Protein AF-A0A531M4Y7-F1 (afdb_monomer_lite)

Radius of gyration: 13.47 Å; chains: 1; bounding box: 25×24×38 Å

Sequence (67 aa):
MTQRLNAAQQSPELFKKLLDFSMAEAHSAIEEKTRDLVHIRASQINGCAFCLDMHVKEATIHGESEL

Foldseek 3Di:
DDDPDDPCVVDVPVVVVVVVVVVVVVVDPDDPLRVLVVQLVVCVVVVPPVSNVVSVVVNVVVPNDDD

pLDDT: mean 95.39, std 6.05, range [62.28, 98.75]

Secondary structure (DSSP, 8-state):
---S--HHHH-HHHHHHHHHHHHHHHTSSS-HHHHHHHHHHHHHHTT-HHHHHHHHHHHHHTTPPP-

Structure (mmCIF, N/CA/C/O backbone):
data_AF-A0A531M4Y7-F1
#
_entry.id   AF-A0A531M4Y7-F1
#
loop_
_atom_site.group_PDB
_atom_site.id
_atom_site.type_symbol
_atom_site.label_atom_id
_atom_site.label_alt_id
_atom_site.label_comp_id
_atom_site.label_asym_id
_atom_site.label_entity_id
_atom_site.label_seq_id
_atom_site.pdbx_PDB_ins_code
_atom_site.Cartn_x
_atom_site.Cartn_y
_atom_site.Cartn_z
_atom_site.occupancy
_atom_site.B_iso_or_equiv
_atom_site.auth_seq_id
_atom_site.auth_comp_id
_atom_site.auth_asym_id
_atom_site.auth_atom_id
_atom_site.pdbx_PDB_model_num
ATOM 1 N N . MET A 1 1 ? -8.425 12.772 6.478 1.00 66.81 1 MET A N 1
ATOM 2 C CA . MET A 1 1 ? -9.424 11.864 7.086 1.00 66.81 1 MET A CA 1
ATOM 3 C C . MET A 1 1 ? -9.327 11.962 8.598 1.00 66.81 1 MET A C 1
ATOM 5 O O . MET A 1 1 ? -8.213 11.989 9.102 1.00 66.81 1 MET A O 1
ATOM 9 N N . THR A 1 2 ? -10.451 12.027 9.314 1.00 83.38 2 THR A N 1
ATOM 10 C CA . THR A 1 2 ? -10.446 12.048 10.787 1.00 83.38 2 THR A CA 1
ATOM 11 C C . THR A 1 2 ? -10.333 10.625 11.320 1.00 83.38 2 THR A C 1
ATOM 13 O O . THR A 1 2 ? -11.157 9.768 11.000 1.00 83.38 2 THR A O 1
ATOM 16 N N . GLN A 1 3 ? -9.306 10.361 12.121 1.00 89.56 3 GLN A N 1
ATOM 17 C CA . GLN A 1 3 ? -9.051 9.040 12.679 1.00 89.56 3 GLN A CA 1
ATOM 18 C C . GLN A 1 3 ? -10.004 8.755 13.849 1.00 89.56 3 GLN A C 1
ATOM 20 O O . GLN A 1 3 ? -10.053 9.509 14.815 1.00 89.56 3 GLN A O 1
ATOM 25 N N . ARG A 1 4 ? -10.771 7.659 13.765 1.00 95.50 4 ARG A N 1
ATOM 26 C CA . ARG A 1 4 ? -11.736 7.253 14.810 1.00 95.50 4 ARG A CA 1
ATOM 27 C C . ARG A 1 4 ? -11.071 6.579 16.015 1.00 95.50 4 ARG A C 1
ATOM 29 O O . ARG A 1 4 ? -11.606 6.643 17.113 1.00 95.50 4 ARG A O 1
ATOM 36 N N . LEU A 1 5 ? -9.943 5.905 15.787 1.00 94.00 5 LEU A N 1
ATOM 37 C CA . LEU A 1 5 ? -9.178 5.158 16.784 1.00 94.00 5 LEU A CA 1
ATOM 38 C C . LEU A 1 5 ? -7.692 5.181 16.417 1.00 94.00 5 LEU A C 1
ATOM 40 O O . LEU A 1 5 ? -7.337 4.975 15.254 1.00 94.00 5 LEU A O 1
ATOM 44 N N . ASN A 1 6 ? -6.824 5.358 17.410 1.00 94.62 6 ASN A N 1
ATOM 45 C CA . ASN A 1 6 ? -5.391 5.150 17.252 1.00 94.62 6 ASN A CA 1
ATOM 46 C C . ASN A 1 6 ? -5.038 3.675 17.502 1.00 94.62 6 ASN A C 1
ATOM 48 O O . ASN A 1 6 ? -4.917 3.252 18.648 1.00 94.62 6 ASN A O 1
ATOM 52 N N . ALA A 1 7 ? -4.882 2.890 16.431 1.00 92.06 7 ALA A N 1
ATOM 53 C CA . ALA A 1 7 ? -4.593 1.457 16.525 1.00 92.06 7 ALA A CA 1
ATOM 54 C C . ALA A 1 7 ? -3.253 1.160 17.223 1.00 92.06 7 ALA A C 1
ATOM 56 O O . ALA A 1 7 ? -3.185 0.238 18.031 1.00 92.06 7 ALA A O 1
ATOM 57 N N . ALA A 1 8 ? -2.223 1.975 16.970 1.00 95.19 8 ALA A N 1
ATOM 58 C CA . ALA A 1 8 ? -0.910 1.827 17.594 1.00 95.19 8 ALA A CA 1
ATOM 59 C C . ALA A 1 8 ? -0.964 2.067 19.108 1.00 95.19 8 ALA A C 1
ATOM 61 O O . ALA A 1 8 ? -0.319 1.355 19.870 1.00 95.19 8 ALA A O 1
ATOM 62 N N . GLN A 1 9 ? -1.769 3.036 19.551 1.00 96.69 9 GLN A N 1
ATOM 63 C CA . GLN A 1 9 ? -2.010 3.276 20.974 1.00 96.69 9 GLN A CA 1
ATOM 64 C C . GLN A 1 9 ? -2.897 2.188 21.595 1.00 96.69 9 GLN A C 1
ATOM 66 O O . GLN A 1 9 ? -2.658 1.772 22.725 1.00 96.69 9 GLN A O 1
ATOM 71 N N . GLN A 1 10 ? -3.921 1.733 20.868 1.00 97.12 10 GLN A N 1
ATOM 72 C CA . GLN A 1 10 ? -4.904 0.778 21.375 1.00 97.12 10 GLN A CA 1
ATOM 73 C C . GLN A 1 10 ? -4.328 -0.634 21.537 1.00 97.12 10 GLN A C 1
ATOM 75 O O . GLN A 1 10 ? -4.690 -1.341 22.475 1.00 97.12 10 GLN A O 1
ATOM 80 N N . SER A 1 11 ? -3.462 -1.063 20.618 1.00 96.88 11 SER A N 1
ATOM 81 C CA . SER A 1 11 ? -2.775 -2.352 20.697 1.00 96.88 11 SER A CA 1
ATOM 82 C C . SER A 1 11 ? -1.366 -2.249 20.103 1.00 96.88 11 SER A C 1
ATOM 84 O O . SER A 1 11 ? -1.150 -2.585 18.934 1.00 96.88 11 SER A O 1
ATOM 86 N N . PRO A 1 12 ? -0.384 -1.798 20.906 1.00 97.50 12 PRO A N 1
ATOM 87 C CA . PRO A 1 12 ? 0.995 -1.637 20.448 1.00 97.50 12 PRO A CA 1
ATOM 88 C C . PRO A 1 12 ? 1.617 -2.942 19.939 1.00 97.50 12 PRO A C 1
ATOM 90 O O . PRO A 1 12 ? 2.370 -2.933 18.969 1.00 97.50 12 PRO A O 1
ATOM 93 N N . GLU A 1 13 ? 1.292 -4.073 20.571 1.00 97.75 13 GLU A N 1
ATOM 94 C CA . GLU A 1 13 ? 1.831 -5.382 20.197 1.00 97.75 13 GLU A CA 1
ATOM 95 C C . GLU A 1 13 ? 1.357 -5.822 18.807 1.00 97.75 13 GLU A C 1
ATOM 97 O O . GLU A 1 13 ? 2.181 -6.154 17.954 1.00 97.75 13 GLU A O 1
ATOM 102 N N . LEU A 1 14 ? 0.045 -5.787 18.551 1.00 97.25 14 LEU A N 1
ATOM 103 C CA . LEU A 1 14 ? -0.504 -6.190 17.255 1.00 97.25 14 LEU A CA 1
ATOM 104 C C . LEU A 1 14 ? -0.081 -5.224 16.150 1.00 97.25 14 LEU A C 1
ATOM 106 O O . LEU A 1 14 ? 0.251 -5.657 15.048 1.00 97.25 14 LEU A O 1
ATOM 110 N N . PHE A 1 15 ? -0.034 -3.924 16.453 1.00 97.31 15 PHE A N 1
ATOM 111 C CA . PHE A 1 15 ? 0.465 -2.935 15.507 1.00 97.31 15 PHE A CA 1
ATOM 112 C C . PHE A 1 15 ? 1.936 -3.186 15.154 1.00 97.31 15 PHE A C 1
ATOM 114 O O . PHE A 1 15 ? 2.298 -3.149 13.981 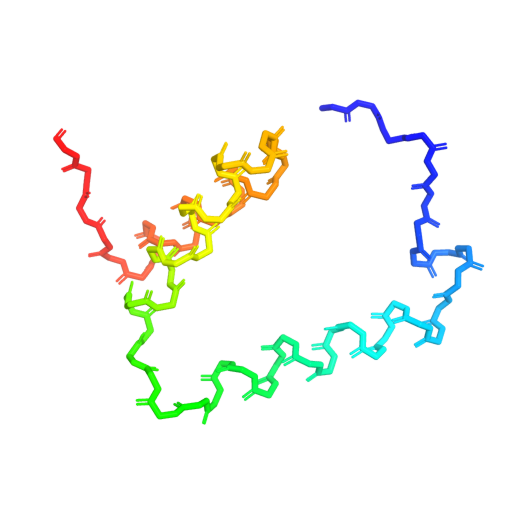1.00 97.31 15 PHE A O 1
ATOM 121 N N . LYS A 1 16 ? 2.775 -3.535 16.139 1.00 97.50 16 LYS A N 1
ATOM 122 C CA . LYS A 1 16 ? 4.164 -3.929 15.886 1.0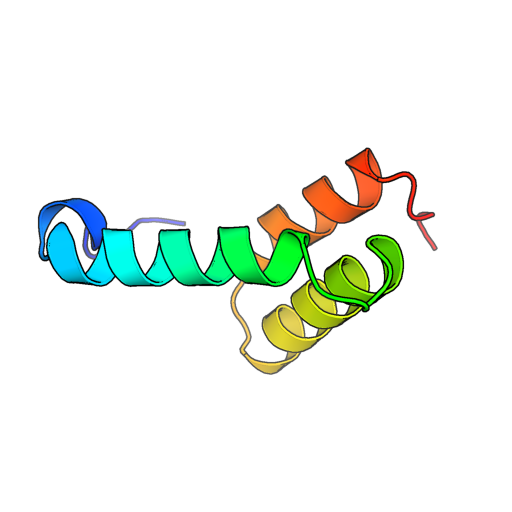0 97.50 16 LYS A CA 1
ATOM 123 C C . LYS A 1 16 ? 4.252 -5.156 14.978 1.00 97.50 16 LYS A C 1
ATOM 125 O O . LYS A 1 16 ? 5.032 -5.142 14.037 1.00 97.50 16 LYS A O 1
ATOM 130 N N . LYS A 1 17 ? 3.434 -6.187 15.205 1.00 98.12 17 LYS A N 1
ATOM 131 C CA . LYS A 1 17 ? 3.417 -7.381 14.341 1.00 98.12 17 LYS A CA 1
ATOM 132 C C . LYS A 1 17 ? 3.032 -7.066 12.898 1.00 98.12 17 LYS A C 1
ATOM 134 O O . LYS A 1 17 ? 3.590 -7.666 11.985 1.00 98.12 17 LYS A O 1
ATOM 139 N N . LEU A 1 18 ? 2.116 -6.120 12.693 1.00 96.62 18 LEU A N 1
ATOM 140 C CA . LEU A 1 18 ? 1.770 -5.645 11.357 1.00 96.62 18 LEU A CA 1
ATOM 141 C C . LEU A 1 18 ? 2.962 -4.948 10.679 1.00 96.62 18 LEU A C 1
ATOM 143 O O . LEU A 1 18 ? 3.240 -5.228 9.518 1.00 96.62 18 LEU A O 1
ATOM 147 N N . LEU A 1 19 ? 3.692 -4.096 11.407 1.00 96.31 19 LEU A N 1
ATOM 148 C CA . LEU A 1 19 ? 4.897 -3.443 10.883 1.00 96.31 19 LEU A CA 1
ATOM 149 C C . LEU A 1 19 ? 6.009 -4.450 10.566 1.00 96.31 19 LEU A C 1
ATOM 151 O O . LEU A 1 19 ? 6.608 -4.370 9.498 1.00 96.31 19 LEU A O 1
ATOM 155 N N . ASP A 1 20 ? 6.252 -5.415 11.458 1.00 97.81 20 ASP A N 1
ATOM 156 C CA . ASP A 1 20 ? 7.245 -6.475 11.249 1.00 97.81 20 ASP A CA 1
ATOM 157 C C . ASP A 1 20 ? 6.939 -7.259 9.955 1.00 97.81 20 ASP A C 1
ATOM 159 O O . ASP A 1 20 ? 7.849 -7.588 9.193 1.00 97.81 20 ASP A O 1
ATOM 163 N N . PHE A 1 21 ? 5.656 -7.523 9.675 1.00 96.94 21 PHE A N 1
ATOM 164 C CA . PHE A 1 21 ? 5.223 -8.153 8.427 1.00 96.94 21 PHE A CA 1
ATOM 165 C C . PHE A 1 21 ? 5.530 -7.284 7.200 1.00 96.94 21 PHE A C 1
ATOM 167 O O . PHE A 1 21 ? 6.128 -7.784 6.250 1.00 96.94 21 PHE A O 1
ATOM 174 N N . SER A 1 22 ? 5.181 -5.993 7.227 1.00 94.88 22 SER A N 1
ATOM 175 C CA . SER A 1 22 ? 5.495 -5.067 6.127 1.00 94.88 22 SER A CA 1
ATOM 176 C C . SER A 1 22 ? 7.002 -4.959 5.868 1.00 94.88 22 SER A C 1
ATOM 178 O O . SER A 1 22 ? 7.433 -4.956 4.721 1.00 94.88 22 SER A O 1
ATOM 180 N N . MET A 1 23 ? 7.829 -4.940 6.916 1.00 95.06 23 MET A N 1
ATOM 181 C CA . MET A 1 23 ? 9.288 -4.924 6.758 1.00 95.06 23 MET A CA 1
ATOM 182 C C . MET A 1 23 ? 9.824 -6.220 6.139 1.00 95.06 23 MET A C 1
ATOM 184 O O . MET A 1 23 ? 10.732 -6.178 5.314 1.00 95.06 23 MET A O 1
ATOM 188 N N . ALA A 1 24 ? 9.278 -7.378 6.519 1.00 96.62 24 ALA A N 1
ATOM 189 C CA . ALA A 1 24 ? 9.669 -8.653 5.920 1.00 96.62 24 ALA A CA 1
ATOM 190 C C . ALA A 1 24 ? 9.279 -8.734 4.433 1.00 96.62 24 ALA A C 1
ATOM 192 O O . ALA A 1 24 ? 10.031 -9.273 3.623 1.00 96.62 24 ALA A O 1
ATOM 193 N N . GLU A 1 25 ? 8.124 -8.174 4.074 1.00 95.81 25 GLU A N 1
ATOM 194 C CA . GLU A 1 25 ? 7.621 -8.114 2.701 1.00 95.81 25 GLU A CA 1
ATOM 195 C C . GLU A 1 25 ? 8.518 -7.263 1.783 1.00 95.81 25 GLU A C 1
ATOM 197 O O . GLU A 1 25 ? 8.818 -7.693 0.664 1.00 95.81 25 GLU A O 1
ATOM 202 N N . ALA A 1 26 ? 9.085 -6.165 2.293 1.00 93.06 26 ALA A N 1
ATOM 203 C CA . ALA A 1 26 ? 10.051 -5.338 1.563 1.00 93.06 26 ALA A CA 1
ATOM 204 C C . ALA A 1 26 ? 11.338 -6.095 1.161 1.00 93.06 26 ALA A C 1
ATOM 206 O O . ALA A 1 26 ? 12.000 -5.736 0.184 1.00 93.06 26 ALA A O 1
ATOM 207 N N . HIS A 1 27 ? 11.679 -7.168 1.883 1.00 93.56 27 HIS A N 1
ATOM 208 C CA . HIS A 1 27 ? 12.813 -8.055 1.594 1.00 93.56 27 HIS A CA 1
ATOM 209 C C . HIS A 1 27 ? 12.422 -9.321 0.813 1.00 93.56 27 HIS A C 1
ATOM 211 O O . HIS A 1 27 ? 13.231 -10.243 0.678 1.00 93.56 27 HIS A O 1
ATOM 217 N N . SER A 1 28 ? 11.186 -9.400 0.317 1.00 94.56 28 SER A N 1
ATOM 218 C CA . SER A 1 28 ? 10.727 -10.523 -0.497 1.00 94.56 28 SER A CA 1
ATOM 219 C C . SER A 1 28 ? 11.390 -10.552 -1.882 1.00 94.56 28 SER A C 1
ATOM 221 O O . SER A 1 28 ? 12.044 -9.604 -2.313 1.00 94.56 28 SER A O 1
ATOM 223 N N . ALA A 1 29 ? 11.197 -11.660 -2.601 1.00 96.81 29 ALA A N 1
ATOM 224 C CA . ALA A 1 29 ? 11.698 -11.834 -3.965 1.00 96.81 29 ALA A CA 1
ATOM 225 C C . ALA A 1 29 ? 10.925 -11.022 -5.026 1.00 96.81 29 ALA A C 1
ATOM 227 O O . ALA A 1 29 ? 11.309 -11.042 -6.190 1.00 96.81 29 ALA A O 1
ATOM 228 N N . ILE A 1 30 ? 9.828 -10.359 -4.647 1.00 96.62 30 ILE A N 1
ATOM 229 C CA . ILE A 1 30 ? 9.003 -9.555 -5.555 1.00 96.62 30 ILE A CA 1
ATOM 230 C C . ILE A 1 30 ? 9.684 -8.201 -5.749 1.00 96.62 30 ILE A C 1
ATOM 232 O O . ILE A 1 30 ? 10.131 -7.606 -4.770 1.00 96.62 30 ILE A O 1
ATOM 236 N N . GLU A 1 31 ? 9.756 -7.695 -6.978 1.00 96.56 31 GLU A N 1
ATOM 237 C CA . GLU A 1 31 ? 10.387 -6.404 -7.261 1.00 96.56 31 GLU A CA 1
ATOM 238 C C . GLU A 1 31 ? 9.634 -5.241 -6.594 1.00 96.56 31 GLU A C 1
ATOM 240 O O . GLU A 1 31 ? 8.407 -5.252 -6.517 1.00 96.56 31 GLU A O 1
ATOM 245 N N . GLU A 1 32 ? 10.362 -4.206 -6.157 1.00 96.25 32 GLU A N 1
ATOM 246 C CA . GLU A 1 32 ? 9.806 -3.043 -5.439 1.00 96.25 32 GLU A CA 1
ATOM 247 C C . GLU A 1 32 ? 8.628 -2.400 -6.176 1.00 96.25 32 GLU A C 1
ATOM 249 O O . GLU A 1 32 ? 7.535 -2.299 -5.623 1.00 96.25 32 GLU A O 1
ATOM 254 N N . LYS A 1 33 ? 8.802 -2.118 -7.471 1.00 95.94 33 LYS A N 1
ATOM 255 C CA . LYS A 1 33 ? 7.743 -1.549 -8.312 1.00 95.94 33 LYS A CA 1
ATOM 25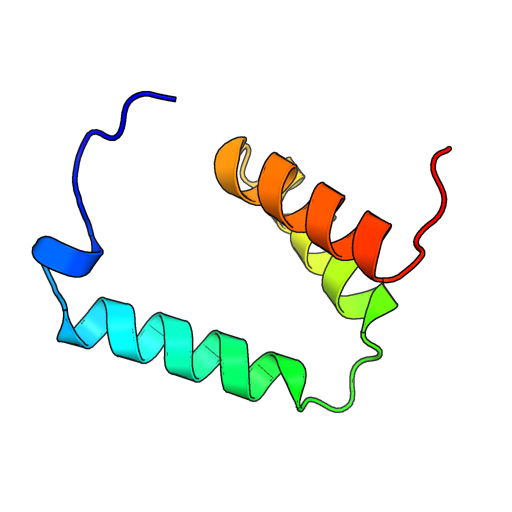6 C C . LYS A 1 33 ? 6.507 -2.443 -8.409 1.00 95.94 33 LYS A C 1
ATOM 258 O O . LYS A 1 33 ? 5.378 -1.959 -8.411 1.00 95.94 33 LYS A O 1
ATOM 263 N N . THR A 1 34 ? 6.696 -3.762 -8.465 1.00 97.25 34 THR A N 1
ATOM 264 C CA . THR A 1 34 ? 5.574 -4.709 -8.489 1.00 97.25 34 THR A CA 1
ATOM 265 C C . THR A 1 34 ? 4.791 -4.645 -7.175 1.00 97.25 34 THR A C 1
ATOM 267 O O . THR A 1 34 ? 3.558 -4.647 -7.202 1.00 97.25 34 THR A O 1
ATOM 270 N N . ARG A 1 35 ? 5.476 -4.549 -6.026 1.00 97.50 35 ARG A N 1
ATOM 271 C CA . ARG A 1 35 ? 4.830 -4.437 -4.705 1.00 97.50 35 ARG A CA 1
ATOM 272 C C . ARG A 1 35 ? 4.038 -3.140 -4.578 1.00 97.50 35 ARG A C 1
ATOM 274 O O . ARG A 1 35 ? 2.874 -3.186 -4.186 1.00 97.50 35 ARG A O 1
ATOM 281 N N . ASP A 1 36 ? 4.608 -2.018 -5.012 1.00 97.44 36 ASP A N 1
ATOM 282 C CA . ASP A 1 36 ? 3.928 -0.718 -5.023 1.00 97.44 36 ASP A CA 1
ATOM 283 C C . ASP A 1 36 ? 2.596 -0.777 -5.789 1.00 97.44 36 ASP A C 1
ATOM 285 O O . ASP A 1 36 ? 1.539 -0.405 -5.268 1.00 97.44 36 ASP A O 1
ATOM 289 N N . LEU A 1 37 ? 2.609 -1.334 -7.006 1.00 97.88 37 LEU A N 1
ATOM 290 C CA . LEU A 1 37 ? 1.405 -1.486 -7.827 1.00 97.88 37 LEU A CA 1
ATOM 291 C C . LEU A 1 37 ? 0.373 -2.427 -7.187 1.00 97.88 37 LEU A C 1
ATOM 293 O O . LEU A 1 37 ? -0.834 -2.165 -7.255 1.00 97.88 37 LEU A O 1
ATOM 297 N N . VAL A 1 38 ? 0.820 -3.504 -6.533 1.00 97.75 38 VAL A N 1
ATOM 298 C CA . VAL A 1 38 ? -0.060 -4.408 -5.776 1.00 97.75 38 VAL A CA 1
ATOM 299 C C . VAL A 1 38 ? -0.720 -3.669 -4.612 1.00 97.75 38 VAL A C 1
ATOM 301 O O . VAL A 1 38 ? -1.940 -3.767 -4.449 1.00 97.75 38 VAL A O 1
ATOM 304 N N . HIS A 1 39 ? 0.037 -2.893 -3.836 1.00 98.12 39 HIS A N 1
ATOM 305 C CA . HIS A 1 39 ? -0.491 -2.113 -2.719 1.00 98.12 39 HIS A CA 1
ATOM 306 C C . HIS A 1 39 ? -1.485 -1.040 -3.170 1.00 98.12 39 HIS A C 1
ATOM 308 O O . HIS A 1 39 ? -2.568 -0.915 -2.581 1.00 98.12 39 HIS A O 1
ATOM 314 N N . ILE A 1 40 ? -1.179 -0.321 -4.255 1.00 98.31 40 ILE A N 1
ATOM 315 C CA . ILE A 1 40 ? -2.101 0.631 -4.886 1.00 98.31 40 ILE A CA 1
ATOM 316 C C . ILE A 1 40 ? -3.392 -0.087 -5.282 1.00 98.31 40 ILE A C 1
ATOM 318 O O . ILE A 1 40 ? -4.488 0.337 -4.897 1.00 98.31 40 ILE A O 1
ATOM 322 N N . ARG A 1 41 ? -3.292 -1.206 -6.011 1.00 98.56 41 ARG A N 1
ATOM 323 C CA . ARG A 1 41 ? -4.473 -1.906 -6.524 1.00 98.56 41 ARG A CA 1
ATOM 324 C C . ARG A 1 41 ? -5.328 -2.502 -5.408 1.00 98.56 41 ARG A C 1
ATOM 326 O O . ARG A 1 41 ? -6.554 -2.384 -5.454 1.00 98.56 41 ARG A O 1
ATOM 333 N N . ALA A 1 42 ? -4.708 -3.094 -4.391 1.00 98.62 42 ALA A N 1
ATOM 334 C CA . ALA A 1 42 ? -5.407 -3.603 -3.215 1.00 98.62 42 ALA A CA 1
ATOM 335 C C . ALA A 1 42 ? -6.138 -2.477 -2.464 1.00 98.62 42 ALA A C 1
ATOM 337 O O . ALA A 1 42 ? -7.292 -2.643 -2.066 1.00 98.62 42 ALA A O 1
ATOM 338 N N . SER A 1 43 ? -5.509 -1.305 -2.331 1.00 98.62 43 SER A N 1
ATOM 339 C CA . SER A 1 43 ? -6.106 -0.132 -1.679 1.00 98.62 43 SER A CA 1
ATOM 340 C C . SER A 1 43 ? -7.324 0.400 -2.428 1.00 98.62 43 SER A C 1
ATOM 342 O O . SER A 1 43 ? -8.331 0.726 -1.797 1.00 98.62 43 SER A O 1
ATOM 344 N N . GLN A 1 44 ? -7.262 0.439 -3.764 1.00 98.56 44 GLN A N 1
ATOM 345 C CA . GLN A 1 44 ? -8.395 0.811 -4.617 1.00 98.56 44 GLN A CA 1
ATOM 346 C C . GLN A 1 44 ? -9.571 -0.156 -4.448 1.00 98.56 44 GLN A C 1
ATOM 348 O O . GLN A 1 44 ? -10.696 0.289 -4.238 1.00 98.56 44 GLN A O 1
ATOM 353 N N . ILE A 1 45 ? -9.314 -1.470 -4.510 1.00 98.75 45 ILE A N 1
ATOM 354 C CA . ILE A 1 45 ? -10.352 -2.505 -4.360 1.00 98.75 45 ILE A CA 1
ATOM 355 C C . ILE A 1 45 ? -11.020 -2.408 -2.985 1.00 98.75 45 ILE A C 1
ATOM 357 O O . ILE A 1 45 ? -12.241 -2.499 -2.884 1.00 98.75 45 ILE A O 1
ATOM 361 N N . ASN A 1 46 ? -10.230 -2.170 -1.937 1.00 98.44 46 ASN A N 1
ATOM 362 C CA . ASN A 1 46 ? -10.724 -2.061 -0.565 1.00 98.44 46 ASN A CA 1
ATOM 363 C C . ASN A 1 46 ? -11.299 -0.677 -0.220 1.00 98.44 46 ASN A C 1
ATOM 365 O O . ASN A 1 46 ? -11.751 -0.471 0.905 1.00 98.44 46 ASN A O 1
ATOM 369 N N . GLY A 1 47 ? -11.260 0.287 -1.146 1.00 98.00 47 GLY A N 1
ATOM 370 C CA . GLY A 1 47 ? -11.752 1.646 -0.912 1.00 98.00 47 GLY A CA 1
ATOM 371 C C . GLY A 1 47 ? -11.015 2.390 0.208 1.00 98.00 47 GLY A C 1
ATOM 372 O O . GLY A 1 47 ? -11.590 3.266 0.855 1.00 98.00 47 GLY A O 1
ATOM 373 N N . CYS A 1 48 ? -9.751 2.051 0.474 1.00 97.88 48 CYS A N 1
ATOM 374 C CA . CYS A 1 48 ? -8.984 2.674 1.546 1.00 97.88 48 CYS A CA 1
ATOM 375 C C . CYS A 1 48 ? -8.230 3.908 1.036 1.00 97.88 48 CYS A C 1
ATOM 377 O O . CYS A 1 48 ? -7.099 3.808 0.564 1.00 97.88 48 CYS A O 1
ATOM 379 N N . ALA A 1 49 ? -8.838 5.089 1.173 1.00 97.06 49 ALA A N 1
ATOM 380 C CA . ALA A 1 49 ? -8.239 6.346 0.711 1.00 97.06 49 ALA A CA 1
ATOM 381 C C . ALA A 1 49 ? -6.898 6.683 1.395 1.00 97.06 49 ALA A C 1
ATOM 383 O O . ALA A 1 49 ? -6.041 7.297 0.772 1.00 97.06 49 ALA A O 1
ATOM 384 N N . PHE A 1 50 ? -6.702 6.273 2.656 1.00 96.56 50 PHE A N 1
ATOM 385 C CA . PHE A 1 50 ? -5.430 6.473 3.365 1.00 96.56 50 PHE A CA 1
ATOM 386 C C . PHE A 1 50 ? -4.310 5.647 2.732 1.00 96.56 50 PHE A C 1
ATOM 388 O O . PHE A 1 50 ? -3.272 6.196 2.382 1.00 96.56 50 PHE A O 1
ATOM 395 N N . CYS A 1 51 ? -4.540 4.342 2.554 1.00 97.31 51 CYS A N 1
ATOM 396 C CA . CYS A 1 51 ? -3.549 3.460 1.944 1.00 97.31 51 CYS A CA 1
ATOM 397 C C . CYS A 1 51 ? -3.293 3.845 0.488 1.00 97.31 51 CYS A C 1
ATOM 399 O O . CYS A 1 51 ? -2.149 3.836 0.058 1.00 97.31 51 CYS A O 1
ATOM 401 N N . LEU A 1 52 ? -4.330 4.245 -0.254 1.00 98.25 52 LEU A N 1
ATOM 402 C CA . LEU A 1 52 ? -4.162 4.671 -1.638 1.00 98.25 52 LEU A CA 1
ATOM 403 C C . LEU A 1 52 ? -3.248 5.899 -1.755 1.00 98.25 52 LEU A C 1
ATOM 405 O O . LEU A 1 52 ? -2.315 5.875 -2.545 1.00 98.25 52 LEU A O 1
ATOM 409 N N . ASP A 1 53 ? -3.485 6.945 -0.959 1.00 97.94 53 ASP A N 1
ATOM 410 C CA . ASP A 1 53 ? -2.639 8.148 -0.953 1.00 97.94 53 ASP A CA 1
ATOM 411 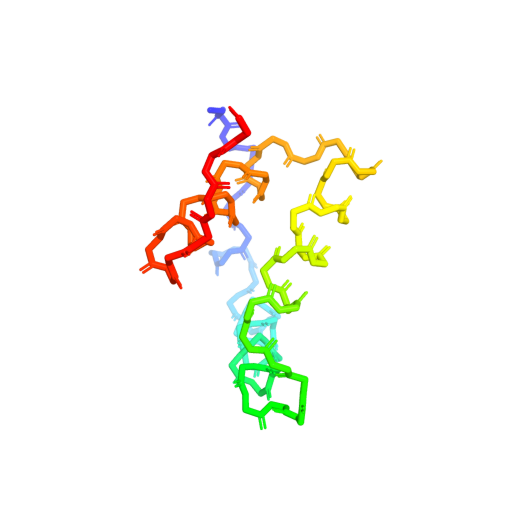C C . ASP A 1 53 ? -1.190 7.838 -0.540 1.00 97.94 53 ASP A C 1
ATOM 413 O O . ASP A 1 53 ? -0.251 8.342 -1.152 1.00 97.94 53 ASP A O 1
ATOM 417 N N . MET A 1 54 ? -1.006 6.983 0.469 1.00 97.62 54 MET A N 1
ATOM 418 C CA . MET A 1 54 ? 0.315 6.567 0.943 1.00 97.62 54 MET A CA 1
ATOM 419 C C . MET A 1 54 ? 1.085 5.782 -0.126 1.00 97.62 54 MET A C 1
ATOM 421 O O . MET A 1 54 ? 2.188 6.175 -0.491 1.00 97.62 54 MET A O 1
ATOM 425 N N . HIS A 1 55 ? 0.482 4.726 -0.673 1.00 97.94 55 HIS A N 1
ATOM 426 C CA . HIS A 1 55 ? 1.158 3.833 -1.613 1.00 97.94 55 HIS A CA 1
ATOM 427 C C . HIS A 1 55 ? 1.387 4.467 -2.988 1.00 97.94 55 HIS A C 1
ATOM 429 O O . HIS A 1 55 ? 2.368 4.141 -3.644 1.00 97.94 55 HIS A O 1
ATOM 435 N N . VAL A 1 56 ? 0.540 5.413 -3.421 1.00 97.94 56 VAL A N 1
ATOM 436 C CA . VAL A 1 56 ? 0.834 6.213 -4.624 1.00 97.94 56 VAL A CA 1
ATOM 437 C C . VAL A 1 56 ? 2.092 7.054 -4.410 1.00 97.94 56 VAL A C 1
ATOM 439 O O . VAL A 1 56 ? 2.969 7.047 -5.263 1.00 97.94 56 VAL A O 1
ATOM 442 N N . LYS A 1 57 ? 2.233 7.723 -3.257 1.00 97.81 57 LYS A N 1
ATOM 443 C CA . LYS A 1 57 ? 3.435 8.5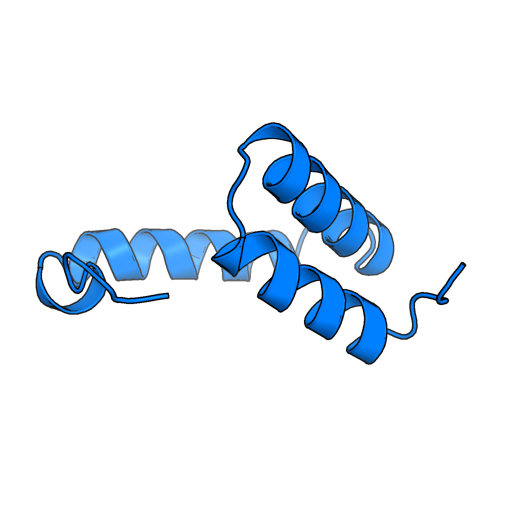19 -2.952 1.00 97.81 57 LYS A CA 1
ATOM 444 C C . LYS A 1 57 ? 4.692 7.661 -2.865 1.00 97.81 57 LYS A C 1
ATOM 446 O O . LYS A 1 57 ? 5.732 8.090 -3.354 1.00 97.81 57 LYS A O 1
ATOM 451 N N . GLU A 1 58 ? 4.602 6.483 -2.252 1.00 97.25 58 GLU A N 1
ATOM 452 C CA . GLU A 1 58 ? 5.704 5.513 -2.210 1.00 97.25 58 GLU A CA 1
ATOM 453 C C . GLU A 1 58 ? 6.122 5.106 -3.628 1.00 97.25 58 GLU A C 1
ATOM 455 O O . GLU A 1 58 ? 7.285 5.277 -3.982 1.00 97.25 58 GLU A O 1
ATOM 460 N N . ALA A 1 59 ? 5.169 4.717 -4.481 1.00 97.69 59 ALA A N 1
ATOM 461 C CA . ALA A 1 59 ? 5.442 4.375 -5.876 1.00 97.69 59 ALA A CA 1
ATOM 462 C C . ALA A 1 59 ? 6.107 5.530 -6.645 1.00 97.69 59 ALA A C 1
ATOM 464 O O . ALA A 1 59 ? 7.087 5.324 -7.361 1.00 97.69 59 ALA A O 1
ATOM 465 N N . THR A 1 60 ? 5.628 6.768 -6.467 1.00 97.19 60 THR A N 1
ATOM 466 C CA . THR A 1 60 ? 6.246 7.956 -7.076 1.00 97.19 60 THR A CA 1
ATOM 467 C C . THR A 1 60 ? 7.685 8.152 -6.586 1.00 97.19 60 THR A C 1
ATOM 469 O O . THR A 1 60 ? 8.570 8.455 -7.387 1.00 97.19 60 THR A O 1
ATOM 472 N N . ILE A 1 61 ? 7.953 7.955 -5.288 1.00 97.12 61 ILE A N 1
ATOM 473 C CA . ILE A 1 61 ? 9.311 8.015 -4.718 1.00 97.12 61 ILE A CA 1
ATOM 474 C C . ILE A 1 61 ? 10.203 6.921 -5.325 1.00 97.12 61 ILE A C 1
ATOM 476 O O . ILE A 1 61 ? 11.365 7.191 -5.632 1.00 97.12 61 ILE A O 1
ATOM 480 N N . HIS A 1 62 ? 9.660 5.727 -5.569 1.00 96.81 62 HIS A N 1
ATOM 481 C CA . HIS A 1 62 ? 10.348 4.616 -6.240 1.00 96.81 62 HIS A CA 1
ATOM 482 C C . HIS A 1 62 ? 10.407 4.765 -7.778 1.00 96.81 62 HIS A C 1
ATOM 484 O O . HIS A 1 62 ? 10.894 3.884 -8.496 1.00 96.81 62 HIS A O 1
ATOM 490 N N . GLY A 1 63 ? 9.971 5.911 -8.311 1.00 96.62 63 GLY A N 1
ATOM 491 C CA . GLY A 1 63 ? 10.102 6.263 -9.722 1.00 96.62 63 GLY A CA 1
ATOM 492 C C . GLY A 1 63 ? 9.099 5.561 -10.632 1.00 96.62 63 GLY A C 1
ATOM 493 O O . GLY A 1 63 ? 9.433 5.245 -11.780 1.00 96.62 63 GLY A O 1
ATOM 494 N N . GLU A 1 64 ? 7.905 5.264 -10.126 1.00 96.81 64 GLU A N 1
ATOM 495 C CA . GLU A 1 64 ? 6.758 4.904 -10.955 1.00 96.81 64 GLU A CA 1
ATOM 496 C C . GLU A 1 64 ? 6.270 6.129 -11.742 1.00 96.81 64 GLU A C 1
ATOM 498 O O . GLU A 1 64 ? 6.326 7.263 -11.259 1.00 96.81 64 GLU A O 1
ATOM 503 N N . SER A 1 65 ? 5.843 5.920 -12.988 1.00 93.25 65 SER A N 1
ATOM 504 C CA . SER A 1 65 ? 5.375 7.007 -13.848 1.00 93.25 65 SER A CA 1
ATOM 505 C C . SER A 1 65 ? 3.917 7.353 -13.574 1.00 93.25 65 SER A C 1
ATOM 507 O O . SER A 1 65 ? 3.078 6.464 -13.435 1.00 93.25 65 SER A O 1
ATOM 509 N N . GLU A 1 66 ? 3.606 8.645 -13.618 1.00 85.38 66 GLU A N 1
ATOM 510 C CA . GLU A 1 66 ? 2.233 9.113 -13.806 1.00 85.38 66 GLU A CA 1
ATOM 511 C C . GLU A 1 66 ? 1.731 8.696 -15.203 1.00 85.38 66 GLU A C 1
ATOM 513 O O . GLU A 1 66 ? 2.523 8.602 -16.148 1.00 85.38 66 GLU A O 1
ATOM 518 N N . LEU A 1 67 ? 0.426 8.433 -15.324 1.00 62.28 67 LEU A N 1
ATOM 519 C CA . LEU A 1 67 ? -0.235 8.147 -16.606 1.00 62.28 67 LEU A CA 1
ATOM 520 C C . LEU A 1 67 ? -0.337 9.391 -17.498 1.00 62.28 67 LEU A C 1
ATOM 522 O O . LEU A 1 6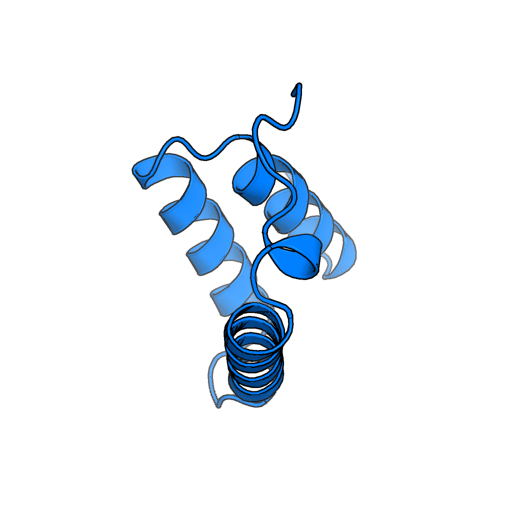7 ? -0.668 10.476 -16.967 1.00 62.28 67 LEU A O 1
#